Protein AF-A0A929F0I4-F1 (afdb_monomer)

Secondary structure (DSSP, 8-state):
-HHHHHHHHHHHHHHHH-SPPPS-SSPPPHHHHHHHHHHHT-HHHHHHHHHHHHHHHHHHHHHHHHHTT-S-HHHHHHHHHHTTSHHHHHHHHHHHHHS-GGGGGGSPPPP-GGG-----PPTTPPPP------

Mean predicted aligned error: 10.67 Å

Foldseek 3Di:
DVVVVVVVVVVVVVVVVPDDDDPDPDDDDPVRVVVCVVQVPDPVNVLVVVLVVLVVLLVVLLVVLVVVVLDDPVLSVLLVVLNPDSVSSVLSSVVSVVDDSNCSHVPDRDDDCVPDDDDDDDVPDDDDDDPDDD

Structure (mmCIF, N/CA/C/O backbone):
data_AF-A0A929F0I4-F1
#
_entry.id   AF-A0A929F0I4-F1
#
loop_
_atom_site.group_PDB
_atom_site.id
_atom_site.type_symbol
_atom_site.label_atom_id
_atom_site.label_alt_id
_atom_site.label_comp_id
_atom_site.label_asym_id
_atom_site.label_entity_id
_atom_site.label_seq_id
_atom_site.pdbx_PDB_ins_code
_atom_site.Cartn_x
_atom_site.Cartn_y
_atom_site.Cartn_z
_atom_site.occupancy
_atom_site.B_iso_or_equiv
_atom_site.auth_seq_id
_atom_site.auth_comp_id
_atom_site.auth_asym_id
_atom_site.auth_atom_id
_atom_site.pdbx_PDB_model_num
ATOM 1 N N . MET A 1 1 ? 24.713 10.316 15.719 1.00 50.19 1 MET A N 1
ATOM 2 C CA . MET A 1 1 ? 24.497 9.032 16.427 1.00 50.19 1 MET A CA 1
ATOM 3 C C . MET A 1 1 ? 23.133 8.380 16.164 1.00 50.19 1 MET A C 1
ATOM 5 O O . MET A 1 1 ? 23.120 7.167 16.110 1.00 50.19 1 MET A O 1
ATOM 9 N N . LYS A 1 2 ? 22.018 9.105 15.940 1.00 59.53 2 LYS A N 1
ATOM 10 C CA . LYS A 1 2 ? 20.707 8.475 15.634 1.00 59.53 2 LYS A CA 1
ATOM 11 C C . LYS A 1 2 ? 20.563 7.880 14.217 1.00 59.53 2 LYS A C 1
ATOM 13 O O . LYS A 1 2 ? 19.815 6.934 14.046 1.00 59.53 2 LYS A O 1
ATOM 18 N N . GLN A 1 3 ? 21.269 8.419 13.219 1.00 59.88 3 GLN A N 1
ATOM 19 C CA . GLN A 1 3 ? 21.139 7.996 11.813 1.00 59.88 3 GLN A CA 1
ATOM 20 C C . GLN A 1 3 ? 21.815 6.641 11.531 1.00 59.88 3 GLN A C 1
ATOM 22 O O . GLN A 1 3 ? 21.180 5.758 10.975 1.00 59.88 3 GLN A O 1
ATOM 27 N N . LEU A 1 4 ? 23.027 6.433 12.070 1.00 61.91 4 LEU A N 1
ATOM 28 C CA . LEU A 1 4 ? 23.750 5.148 12.039 1.00 61.91 4 LEU A CA 1
ATOM 29 C C . LEU A 1 4 ? 22.934 3.967 12.599 1.00 61.91 4 LEU A C 1
ATOM 31 O O . LEU A 1 4 ? 23.078 2.851 12.127 1.00 61.91 4 LEU A O 1
ATOM 35 N N . GLN A 1 5 ? 22.053 4.212 13.576 1.00 77.06 5 GLN A N 1
ATOM 36 C CA . GLN A 1 5 ? 21.206 3.166 14.158 1.00 77.06 5 GLN A CA 1
ATOM 37 C C . GLN A 1 5 ? 20.037 2.766 13.250 1.00 77.06 5 GLN A C 1
ATOM 39 O O . GLN A 1 5 ? 19.592 1.625 13.308 1.00 77.06 5 GLN A O 1
ATOM 44 N N . LEU A 1 6 ? 19.519 3.689 12.433 1.00 78.19 6 LEU A N 1
ATOM 45 C CA . LEU A 1 6 ? 18.420 3.383 11.518 1.00 78.19 6 LEU A CA 1
ATOM 46 C C . LEU A 1 6 ? 18.920 2.566 10.324 1.00 78.19 6 LEU A C 1
ATOM 48 O O . LEU A 1 6 ? 18.274 1.592 9.950 1.00 78.19 6 LEU A O 1
ATOM 52 N N . ASP A 1 7 ? 20.092 2.911 9.793 1.00 84.06 7 ASP A N 1
ATOM 53 C CA . ASP A 1 7 ? 20.709 2.190 8.676 1.00 84.06 7 ASP A CA 1
ATOM 54 C C . ASP A 1 7 ? 21.028 0.731 9.056 1.00 84.06 7 ASP A C 1
ATOM 56 O O . ASP A 1 7 ? 20.759 -0.187 8.283 1.00 84.06 7 ASP A O 1
ATOM 60 N N . GLU A 1 8 ? 21.507 0.492 10.283 1.00 88.19 8 GLU A N 1
ATOM 61 C CA . GLU A 1 8 ? 21.721 -0.862 10.819 1.00 88.19 8 GLU A CA 1
ATOM 62 C C . GLU A 1 8 ? 20.415 -1.662 10.943 1.00 88.19 8 GLU A C 1
ATOM 64 O O . GLU A 1 8 ? 20.386 -2.862 10.657 1.00 88.19 8 GLU A O 1
ATOM 69 N N . VAL A 1 9 ? 19.319 -1.014 11.357 1.00 86.69 9 VAL A N 1
ATOM 70 C CA . VAL A 1 9 ? 17.998 -1.656 11.432 1.00 86.69 9 VAL A CA 1
ATOM 71 C C . VAL A 1 9 ? 17.507 -2.038 10.039 1.00 86.69 9 VAL A C 1
ATOM 73 O O . VAL A 1 9 ? 17.065 -3.171 9.859 1.00 86.69 9 VAL A O 1
ATOM 76 N N . VAL A 1 10 ? 17.629 -1.137 9.059 1.00 87.19 10 VAL A N 1
ATOM 77 C CA . VAL A 1 10 ? 17.268 -1.415 7.660 1.00 87.19 10 VAL A CA 1
ATOM 78 C C . VAL A 1 10 ? 18.078 -2.596 7.141 1.00 87.19 10 VAL A C 1
ATOM 80 O O . VAL A 1 10 ? 17.499 -3.582 6.701 1.00 87.19 10 VAL A O 1
ATOM 83 N N . GLN A 1 11 ? 19.401 -2.564 7.290 1.00 87.94 11 GLN A N 1
ATOM 84 C CA . GLN A 1 11 ? 20.265 -3.640 6.810 1.00 87.94 11 GLN A CA 1
ATOM 85 C C . GLN A 1 11 ? 19.920 -4.995 7.442 1.00 87.94 11 GLN A C 1
ATOM 87 O O . GLN A 1 11 ? 19.937 -6.025 6.768 1.00 87.94 11 GLN A O 1
ATOM 92 N N . ARG A 1 12 ? 19.588 -5.011 8.738 1.00 91.00 12 ARG A N 1
ATOM 93 C CA . ARG A 1 12 ? 19.182 -6.235 9.433 1.00 91.00 12 ARG A CA 1
ATOM 94 C C . ARG A 1 12 ? 17.848 -6.780 8.924 1.00 91.00 12 ARG A C 1
ATOM 96 O O . ARG A 1 12 ? 17.695 -7.997 8.867 1.00 91.00 12 ARG A O 1
ATOM 103 N N . ILE A 1 13 ? 16.900 -5.904 8.593 1.00 88.81 13 ILE A N 1
ATOM 104 C CA . ILE A 1 13 ? 15.614 -6.291 8.003 1.00 88.81 13 ILE A CA 1
ATOM 105 C C . ILE A 1 13 ? 15.834 -6.862 6.601 1.00 88.81 13 ILE A C 1
ATOM 107 O O . ILE A 1 13 ? 15.382 -7.973 6.343 1.00 88.81 13 ILE A O 1
ATOM 111 N N . GLU A 1 14 ? 16.595 -6.170 5.749 1.00 88.25 14 GLU A N 1
ATOM 112 C CA . GLU A 1 14 ? 16.910 -6.634 4.389 1.00 88.25 14 GLU A CA 1
ATOM 113 C C . GLU A 1 14 ? 17.575 -8.013 4.408 1.00 88.25 14 GLU A C 1
ATOM 115 O O . GLU A 1 14 ? 17.176 -8.927 3.693 1.00 88.25 14 GLU A O 1
ATOM 120 N N . HIS A 1 15 ? 18.532 -8.221 5.316 1.00 89.50 15 HIS A N 1
ATOM 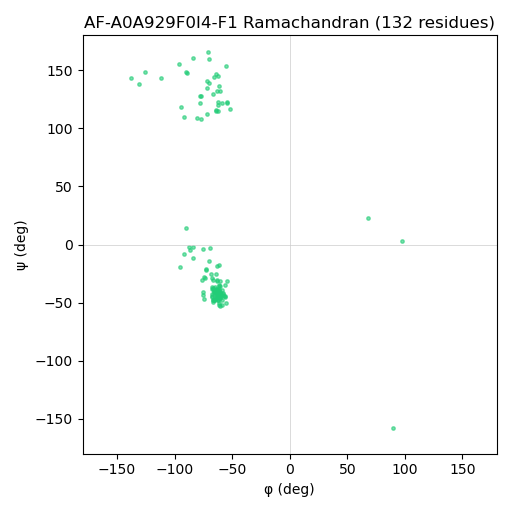121 C CA . HIS A 1 15 ? 19.176 -9.522 5.462 1.00 89.50 15 HIS A CA 1
ATOM 122 C C . HIS A 1 15 ? 18.207 -10.635 5.895 1.00 89.50 15 HIS A C 1
ATOM 124 O O . HIS A 1 15 ? 18.396 -11.795 5.535 1.00 89.50 15 HIS A O 1
ATOM 130 N N . ALA A 1 16 ? 17.169 -10.303 6.668 1.00 92.44 16 ALA A N 1
ATOM 131 C CA . ALA A 1 16 ? 16.182 -11.276 7.122 1.00 92.44 16 ALA A CA 1
ATOM 132 C C . ALA A 1 16 ? 15.228 -11.737 6.005 1.00 92.44 16 ALA A C 1
ATOM 134 O O . ALA A 1 16 ? 14.643 -12.812 6.142 1.00 92.44 16 ALA A O 1
ATOM 135 N N . PHE A 1 17 ? 15.075 -10.971 4.917 1.00 88.69 17 PHE A N 1
ATOM 136 C CA . PHE A 1 17 ? 14.253 -11.372 3.769 1.00 88.69 17 PHE A CA 1
ATOM 137 C C . PHE A 1 17 ? 14.888 -12.489 2.930 1.00 88.69 17 PHE A C 1
ATOM 139 O O . PHE A 1 17 ? 14.162 -13.233 2.271 1.00 88.69 17 PHE A O 1
ATOM 146 N N . GLY A 1 18 ? 16.210 -12.670 3.015 1.00 88.06 18 GLY A N 1
ATOM 147 C CA . GLY A 1 18 ? 16.945 -13.686 2.262 1.00 88.06 18 GLY A CA 1
ATOM 148 C C . GLY A 1 18 ? 17.428 -13.183 0.902 1.00 88.06 18 GLY A C 1
ATOM 149 O O . GLY A 1 18 ? 17.625 -11.988 0.704 1.00 88.06 18 GLY A O 1
ATOM 150 N N . GLU A 1 19 ? 17.686 -14.108 -0.022 1.00 85.56 19 GLU A N 1
ATOM 151 C CA . GLU A 1 19 ? 18.130 -13.756 -1.374 1.00 85.56 19 GLU A CA 1
ATOM 152 C C . GLU A 1 19 ? 16.981 -13.134 -2.178 1.00 85.5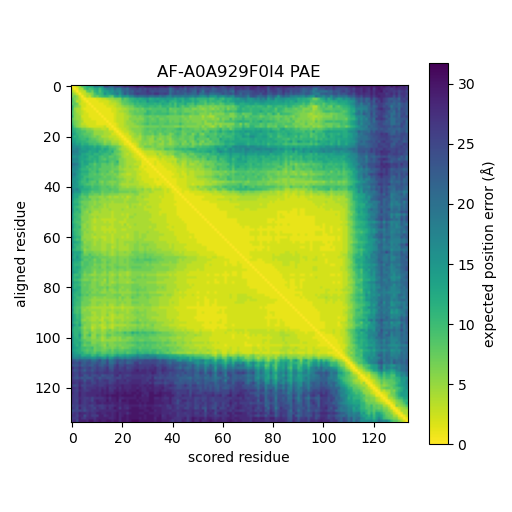6 19 GLU A C 1
ATOM 154 O O . GLU A 1 19 ? 15.858 -13.645 -2.174 1.00 85.56 19 GLU A O 1
ATOM 159 N N . GLU A 1 20 ? 17.266 -12.035 -2.883 1.00 80.69 20 GLU A N 1
ATOM 160 C CA . GLU A 1 20 ? 16.301 -11.420 -3.793 1.00 80.69 20 GLU A CA 1
ATOM 161 C C . GLU A 1 20 ? 15.915 -12.395 -4.909 1.00 80.69 20 GLU A C 1
ATOM 163 O O . GLU A 1 20 ? 16.761 -13.054 -5.520 1.00 80.69 20 GLU A O 1
ATOM 168 N N . LEU A 1 21 ? 14.617 -12.460 -5.202 1.00 82.19 21 LEU A N 1
ATOM 169 C CA . LEU A 1 21 ? 14.125 -13.255 -6.316 1.00 82.19 21 LEU A CA 1
ATOM 170 C C . LEU A 1 21 ? 14.538 -12.614 -7.648 1.00 82.19 21 LEU A C 1
ATOM 172 O O . LEU A 1 21 ? 14.428 -11.393 -7.805 1.00 82.19 21 LEU A O 1
ATOM 176 N N . PRO A 1 22 ? 14.964 -13.417 -8.637 1.00 81.12 22 PRO A N 1
ATOM 177 C CA . PRO A 1 22 ? 15.291 -12.893 -9.950 1.00 81.12 22 PRO A CA 1
ATOM 178 C C . PRO A 1 22 ? 14.035 -12.341 -10.637 1.00 81.12 22 PRO A C 1
ATOM 180 O O . PRO A 1 22 ? 12.944 -12.896 -10.526 1.00 81.12 22 PRO A O 1
ATOM 183 N N . ILE A 1 23 ? 14.203 -11.253 -11.395 1.00 75.94 23 ILE A N 1
ATOM 184 C CA . ILE A 1 23 ? 13.121 -10.654 -12.198 1.00 75.94 23 ILE A CA 1
ATOM 185 C C . ILE A 1 23 ? 12.693 -11.602 -13.333 1.00 75.94 23 ILE A C 1
ATOM 187 O O . ILE A 1 23 ? 11.534 -11.596 -13.747 1.00 75.94 23 ILE A O 1
ATOM 191 N N . THR A 1 24 ? 13.623 -12.417 -13.840 1.00 79.75 24 THR A N 1
ATOM 192 C CA . THR A 1 24 ? 13.396 -13.373 -14.926 1.00 79.75 24 THR A CA 1
ATOM 193 C C . THR A 1 24 ? 14.084 -14.703 -14.641 1.00 79.75 24 THR A C 1
ATOM 195 O O . THR A 1 24 ? 15.214 -14.739 -14.164 1.00 79.75 24 THR A O 1
ATOM 198 N N . ASP A 1 25 ? 13.446 -15.806 -15.036 1.00 82.75 25 ASP A N 1
ATOM 199 C CA . ASP A 1 25 ? 14.035 -17.154 -14.953 1.00 82.75 25 ASP A CA 1
ATOM 200 C C . ASP A 1 25 ? 15.092 -17.419 -16.045 1.00 82.75 25 ASP A C 1
ATOM 202 O O . ASP A 1 25 ? 15.704 -18.487 -16.098 1.00 82.75 25 ASP A O 1
ATOM 206 N N . GLN A 1 26 ? 15.287 -16.463 -16.958 1.00 84.00 26 GLN A N 1
ATOM 207 C CA . GLN A 1 26 ? 16.223 -16.550 -18.075 1.00 84.00 26 GLN A CA 1
ATOM 208 C C . GLN A 1 26 ? 17.189 -15.363 -18.085 1.00 84.00 26 GLN A C 1
ATOM 210 O O . GLN A 1 26 ? 16.798 -14.261 -17.687 1.00 84.00 26 GLN A O 1
ATOM 215 N N . PRO A 1 27 ? 18.433 -15.564 -18.562 1.00 82.50 27 PRO A N 1
ATOM 216 C CA . PRO A 1 27 ? 19.380 -14.474 -18.740 1.00 82.50 27 PRO A CA 1
ATOM 217 C C . PRO A 1 27 ? 18.850 -13.477 -19.773 1.00 82.50 27 PRO A C 1
ATOM 219 O O . PRO A 1 27 ? 18.407 -13.860 -20.856 1.00 82.50 27 PRO A O 1
ATOM 222 N N . LEU A 1 28 ? 18.908 -12.196 -19.421 1.00 84.38 28 LEU A N 1
ATOM 223 C CA . LEU A 1 28 ? 18.502 -11.099 -20.291 1.00 84.38 28 LEU A CA 1
ATOM 224 C C . LEU A 1 28 ? 19.520 -10.910 -21.418 1.00 84.38 28 LEU A C 1
ATOM 226 O O . LEU A 1 28 ? 20.730 -10.986 -21.188 1.00 84.38 28 LEU A O 1
ATOM 230 N N . SER A 1 29 ? 19.044 -10.614 -22.628 1.00 90.00 29 SER A N 1
ATOM 231 C CA . SER A 1 29 ? 19.930 -10.101 -23.674 1.00 90.00 29 SER A CA 1
ATOM 232 C C . SER A 1 29 ? 20.364 -8.661 -23.360 1.00 90.00 29 SER A C 1
ATOM 234 O O . SER A 1 29 ? 19.765 -7.982 -22.519 1.00 90.00 29 SER A O 1
ATOM 236 N N . GLU A 1 30 ? 21.395 -8.157 -24.047 1.00 87.69 30 GLU 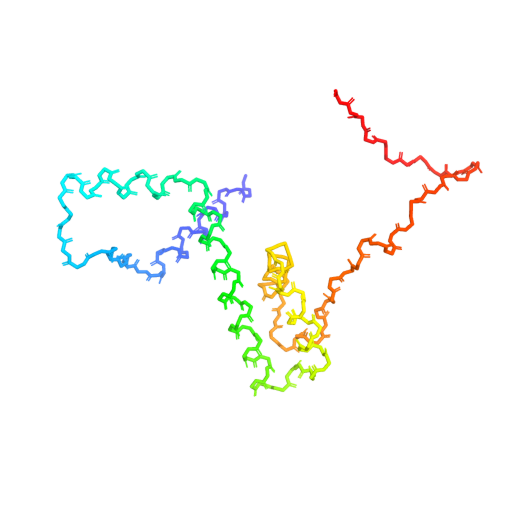A N 1
ATOM 237 C CA . GLU A 1 30 ? 21.802 -6.746 -23.922 1.00 87.69 30 GLU A CA 1
ATOM 238 C C . GLU A 1 30 ? 20.648 -5.796 -24.280 1.00 87.69 30 GLU A C 1
ATOM 240 O O . GLU A 1 30 ? 20.377 -4.845 -23.549 1.00 87.69 30 GLU A O 1
ATOM 245 N N . ALA A 1 31 ? 19.895 -6.111 -25.340 1.00 88.81 31 ALA A N 1
ATOM 246 C CA . ALA A 1 31 ? 18.744 -5.318 -25.762 1.00 88.81 31 ALA A CA 1
ATOM 247 C C . ALA A 1 31 ? 17.616 -5.311 -24.712 1.00 88.81 31 ALA A C 1
ATOM 249 O O . ALA A 1 31 ? 17.023 -4.263 -24.450 1.00 88.81 31 ALA A O 1
ATOM 250 N N . ASP A 1 32 ? 17.339 -6.454 -24.073 1.00 88.38 32 ASP A N 1
ATOM 251 C CA . ASP A 1 32 ? 16.343 -6.533 -22.995 1.00 88.38 32 ASP A CA 1
ATOM 252 C C . ASP A 1 32 ? 16.787 -5.721 -21.776 1.00 88.38 32 ASP A C 1
ATOM 254 O O . ASP A 1 32 ? 15.983 -5.017 -21.161 1.00 88.38 32 ASP A O 1
ATOM 258 N N . SER A 1 33 ? 18.081 -5.780 -21.459 1.00 86.38 33 SER A N 1
ATOM 259 C CA . SER A 1 33 ? 18.679 -5.065 -20.333 1.00 86.38 33 SER A CA 1
ATOM 260 C C . SER A 1 33 ? 18.566 -3.549 -20.504 1.00 86.38 33 SER A C 1
ATOM 262 O O . SER A 1 33 ? 18.143 -2.861 -19.575 1.00 86.38 33 SER A O 1
ATOM 264 N N . GLU A 1 34 ? 18.860 -3.020 -21.695 1.00 89.19 34 GLU A N 1
ATOM 265 C CA . GLU A 1 34 ? 18.713 -1.589 -21.999 1.00 89.19 34 GLU A CA 1
ATOM 266 C C . GLU A 1 34 ? 17.255 -1.118 -21.887 1.00 89.19 34 GLU A C 1
ATOM 268 O O . GLU A 1 34 ? 16.964 -0.057 -21.320 1.00 89.19 34 GLU A O 1
ATOM 273 N N . ILE A 1 35 ? 16.311 -1.914 -22.401 1.00 88.69 35 ILE A N 1
ATOM 274 C CA . ILE A 1 35 ? 14.880 -1.599 -22.333 1.00 88.69 35 ILE A CA 1
ATOM 275 C C . ILE A 1 35 ? 14.402 -1.601 -20.881 1.00 88.69 35 ILE A C 1
ATOM 277 O O . ILE A 1 35 ? 13.737 -0.647 -20.461 1.00 88.69 35 ILE A O 1
ATOM 281 N N . LEU A 1 36 ? 14.747 -2.638 -20.114 1.00 88.00 36 LEU A N 1
ATOM 282 C CA . LEU A 1 36 ? 14.388 -2.752 -18.704 1.00 88.00 36 LEU A CA 1
ATOM 283 C C . LEU A 1 36 ? 14.980 -1.606 -17.899 1.00 88.00 36 LEU A C 1
ATOM 285 O O . LEU A 1 36 ? 14.249 -0.962 -17.156 1.00 88.00 36 LEU A O 1
ATOM 289 N N . GLN A 1 37 ? 16.254 -1.275 -18.096 1.00 87.44 37 GLN A N 1
ATOM 290 C CA . GLN A 1 37 ? 16.889 -0.162 -17.400 1.00 87.44 37 GLN A CA 1
ATOM 291 C C . GLN A 1 37 ? 16.137 1.153 -17.637 1.00 87.44 37 GLN A C 1
ATOM 293 O O . GLN A 1 37 ? 15.839 1.878 -16.687 1.00 87.44 37 GLN A O 1
ATOM 298 N N . ARG A 1 38 ? 15.743 1.432 -18.885 1.00 89.06 38 ARG A N 1
ATOM 299 C CA . ARG A 1 38 ? 14.973 2.636 -19.225 1.00 89.06 38 ARG A CA 1
ATOM 300 C C . ARG A 1 38 ? 13.594 2.671 -18.559 1.00 89.06 38 ARG A C 1
ATOM 302 O O . ARG A 1 38 ? 13.134 3.746 -18.178 1.00 89.06 38 ARG A O 1
ATOM 309 N N . VAL A 1 39 ? 12.914 1.530 -18.452 1.00 88.12 39 VAL A N 1
ATOM 310 C CA . VAL A 1 39 ? 11.589 1.441 -17.812 1.00 88.12 39 VAL A CA 1
ATOM 311 C C . VAL A 1 39 ? 11.711 1.537 -16.294 1.00 88.12 39 VAL A C 1
ATOM 313 O O . VAL A 1 39 ? 10.991 2.316 -15.675 1.00 88.12 39 VAL A O 1
ATOM 316 N N . LEU A 1 40 ? 12.639 0.789 -15.700 1.00 87.94 40 LEU A N 1
ATOM 317 C CA . LEU A 1 40 ? 12.816 0.688 -14.254 1.00 87.94 40 LEU A CA 1
ATOM 318 C C . LEU A 1 40 ? 13.318 1.995 -13.633 1.00 87.94 40 LEU A C 1
ATOM 320 O O . LEU A 1 40 ? 12.974 2.271 -12.494 1.00 87.94 40 LEU A O 1
ATOM 324 N N . GLN A 1 41 ? 14.072 2.814 -14.373 1.00 89.25 41 GLN A N 1
ATOM 325 C CA . GLN A 1 41 ? 14.515 4.144 -13.928 1.00 89.25 41 GLN A CA 1
ATOM 326 C C . GLN A 1 41 ? 13.469 5.248 -14.156 1.00 89.25 41 GLN A C 1
ATOM 328 O O . GLN A 1 41 ? 13.701 6.416 -13.836 1.00 89.25 41 GLN A O 1
ATOM 333 N N . ASN A 1 42 ? 12.318 4.921 -14.748 1.00 92.69 42 ASN A N 1
ATOM 334 C CA . ASN A 1 42 ? 11.289 5.904 -15.047 1.00 92.69 42 ASN A CA 1
ATOM 335 C C . ASN A 1 42 ? 10.508 6.282 -13.777 1.00 92.69 42 ASN A C 1
ATOM 337 O O . ASN A 1 42 ? 9.936 5.431 -13.096 1.00 92.69 42 ASN A O 1
ATOM 341 N N . SER A 1 43 ? 10.399 7.579 -13.484 1.00 91.44 43 SER A N 1
ATOM 342 C CA . SER A 1 43 ? 9.651 8.081 -12.322 1.00 91.44 43 SER A CA 1
ATOM 343 C C . SER A 1 43 ? 8.164 7.704 -12.338 1.00 91.44 43 SER A C 1
ATOM 345 O O . SER A 1 43 ? 7.576 7.475 -11.278 1.00 91.44 43 SER A O 1
ATOM 347 N N . ALA A 1 44 ? 7.550 7.575 -13.517 1.00 90.81 44 ALA A N 1
ATOM 348 C CA . ALA A 1 44 ? 6.176 7.101 -13.653 1.00 90.81 44 ALA A CA 1
ATOM 349 C C . ALA A 1 44 ? 6.048 5.624 -13.260 1.00 90.81 44 ALA A C 1
ATOM 351 O O . ALA A 1 44 ? 5.063 5.245 -12.629 1.00 90.81 44 ALA A O 1
ATOM 352 N N . TYR A 1 45 ? 7.059 4.805 -13.569 1.00 91.75 45 TYR A N 1
ATOM 353 C CA . TYR A 1 45 ? 7.104 3.408 -13.145 1.00 91.75 45 TYR A CA 1
ATOM 354 C C . TYR A 1 45 ? 7.268 3.288 -11.625 1.00 91.75 45 TYR A C 1
ATOM 356 O O . TYR A 1 45 ? 6.513 2.557 -10.989 1.00 91.75 45 TYR A O 1
ATOM 364 N N . HIS A 1 46 ? 8.158 4.074 -11.012 1.00 91.38 46 HIS A N 1
ATOM 365 C CA . HIS A 1 46 ? 8.268 4.132 -9.549 1.00 91.38 46 HIS A CA 1
ATOM 366 C C . HIS A 1 46 ? 6.961 4.578 -8.881 1.00 91.38 46 HIS A C 1
ATOM 368 O O . HIS A 1 46 ? 6.529 3.977 -7.899 1.00 91.38 46 HIS A O 1
ATOM 374 N N . SER A 1 47 ? 6.290 5.589 -9.441 1.00 92.38 47 SER A N 1
ATOM 375 C CA . SER A 1 47 ? 4.986 6.051 -8.944 1.00 92.38 47 SER A CA 1
ATOM 376 C C . SER A 1 47 ? 3.919 4.959 -9.054 1.00 92.38 47 SER A C 1
ATOM 378 O O . SER A 1 47 ? 3.117 4.773 -8.140 1.00 92.38 47 SER A O 1
ATOM 380 N N . PHE A 1 48 ? 3.928 4.205 -10.156 1.00 94.31 48 PHE A N 1
ATOM 381 C CA . PHE A 1 48 ? 3.060 3.049 -10.350 1.00 94.31 48 PHE A CA 1
ATOM 382 C C . PHE A 1 48 ? 3.338 1.949 -9.318 1.00 94.31 48 PHE A C 1
ATOM 384 O O . PHE A 1 48 ? 2.394 1.470 -8.692 1.00 94.31 48 PHE A O 1
ATOM 391 N N . LEU A 1 49 ? 4.605 1.579 -9.098 1.00 94.75 49 LEU A N 1
ATOM 392 C CA . LEU A 1 49 ? 4.985 0.572 -8.102 1.00 94.75 49 LEU A CA 1
ATOM 393 C C . LEU A 1 49 ? 4.549 0.975 -6.693 1.00 94.75 49 LEU A C 1
ATOM 395 O O . LEU A 1 49 ? 3.962 0.164 -5.980 1.00 94.75 49 LEU A O 1
ATOM 399 N N . GLN A 1 50 ? 4.763 2.235 -6.313 1.00 95.19 50 GLN A N 1
ATOM 400 C CA . GLN A 1 50 ? 4.322 2.738 -5.015 1.00 95.19 50 GLN A CA 1
ATOM 401 C C . GLN A 1 50 ? 2.796 2.639 -4.857 1.00 95.19 50 GLN A C 1
ATOM 403 O O . GLN A 1 50 ? 2.309 2.234 -3.801 1.00 95.19 50 GLN A O 1
ATOM 408 N N . ASP A 1 51 ? 2.028 2.953 -5.907 1.00 97.12 51 ASP A N 1
ATOM 409 C CA . ASP A 1 51 ? 0.570 2.786 -5.891 1.00 97.12 51 ASP A CA 1
ATOM 410 C C . ASP A 1 51 ? 0.157 1.312 -5.751 1.00 97.12 51 ASP A C 1
ATOM 412 O O . ASP A 1 51 ? -0.793 1.014 -5.025 1.00 97.12 51 ASP A O 1
ATOM 416 N N . GLN A 1 52 ? 0.875 0.379 -6.390 1.00 97.81 52 GLN A N 1
ATOM 417 C CA . GLN A 1 52 ? 0.627 -1.059 -6.223 1.00 97.81 52 GLN A CA 1
ATOM 418 C C . GLN A 1 52 ? 0.897 -1.526 -4.790 1.00 97.81 52 GLN A C 1
ATOM 420 O O . GLN A 1 52 ? 0.076 -2.250 -4.226 1.00 97.81 52 GLN A O 1
ATOM 425 N N . ILE A 1 53 ? 1.984 -1.064 -4.168 1.00 97.50 53 ILE A N 1
ATOM 426 C CA . ILE A 1 53 ? 2.296 -1.365 -2.762 1.00 97.50 53 ILE A CA 1
ATOM 427 C C . ILE A 1 53 ? 1.190 -0.833 -1.845 1.00 97.50 53 ILE A C 1
ATOM 429 O O . ILE A 1 53 ? 0.685 -1.565 -0.995 1.00 97.50 53 ILE A O 1
ATOM 433 N N . ASN A 1 54 ? 0.737 0.406 -2.059 1.00 97.81 54 ASN A N 1
ATOM 434 C CA . ASN A 1 54 ? -0.365 0.977 -1.283 1.00 97.81 54 ASN A CA 1
ATOM 435 C C . ASN A 1 54 ? -1.641 0.128 -1.398 1.00 97.81 54 ASN A C 1
ATOM 437 O O . ASN A 1 54 ? -2.300 -0.133 -0.393 1.00 97.81 54 ASN A O 1
ATOM 441 N N . ARG A 1 55 ? -1.984 -0.346 -2.604 1.00 98.38 55 ARG A N 1
ATOM 442 C CA . ARG A 1 55 ? -3.136 -1.240 -2.820 1.00 98.38 55 ARG A CA 1
ATOM 443 C C . ARG A 1 55 ? -2.983 -2.572 -2.095 1.00 98.38 55 ARG A C 1
ATOM 445 O O . ARG A 1 55 ? -3.971 -3.055 -1.550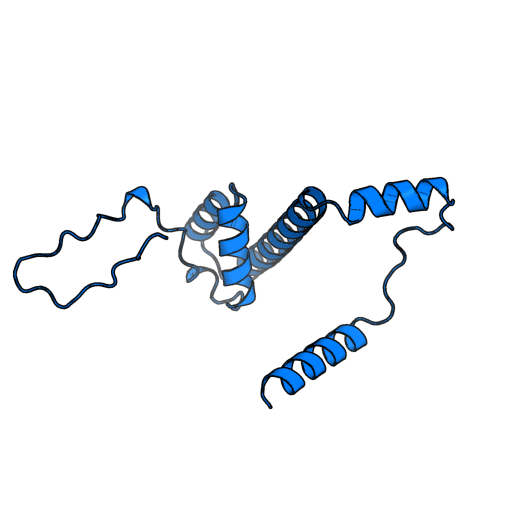 1.00 98.38 55 ARG A O 1
ATOM 452 N N . GLN A 1 56 ? -1.784 -3.156 -2.105 1.00 98.31 56 GLN A N 1
ATOM 453 C CA . GLN A 1 56 ? -1.495 -4.408 -1.407 1.00 98.31 56 GLN A CA 1
ATOM 454 C C . GLN A 1 56 ? -1.734 -4.251 0.097 1.00 98.31 56 GLN A C 1
ATOM 456 O O . GLN A 1 56 ? -2.533 -4.996 0.655 1.00 98.31 56 GLN A O 1
ATOM 461 N N . ILE A 1 57 ? -1.127 -3.232 0.714 1.00 97.94 57 ILE A N 1
ATOM 462 C CA . ILE A 1 57 ? -1.280 -2.935 2.145 1.00 97.94 57 ILE A CA 1
ATOM 463 C C . ILE A 1 57 ? -2.758 -2.766 2.501 1.00 97.94 57 ILE A C 1
ATOM 465 O O . ILE A 1 57 ? -3.244 -3.407 3.429 1.00 97.94 57 ILE A O 1
ATOM 469 N N . ILE A 1 58 ? -3.486 -1.942 1.737 1.00 97.94 58 ILE A N 1
ATOM 470 C CA . ILE A 1 58 ? -4.908 -1.676 1.992 1.00 97.94 58 ILE A CA 1
ATOM 471 C C . ILE A 1 58 ? -5.732 -2.956 1.904 1.00 97.94 58 ILE A C 1
ATOM 473 O O .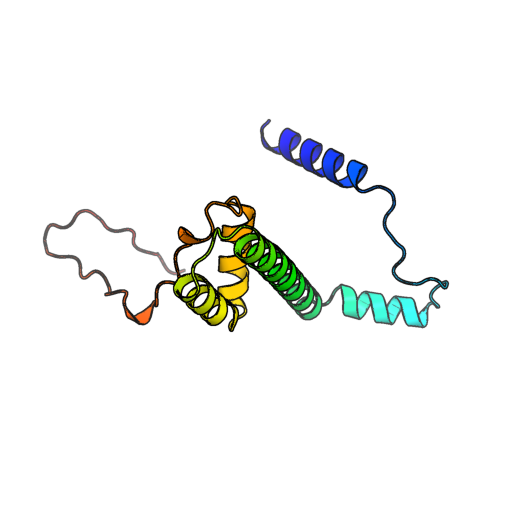 ILE A 1 58 ? -6.568 -3.213 2.769 1.00 97.94 58 ILE A O 1
ATOM 477 N N . ARG A 1 59 ? -5.512 -3.762 0.862 1.00 98.31 59 ARG A N 1
ATOM 478 C CA . ARG A 1 59 ? -6.248 -5.009 0.668 1.00 98.31 59 ARG A CA 1
ATOM 479 C C . ARG A 1 59 ? -6.005 -5.970 1.824 1.00 98.31 59 ARG A C 1
ATOM 481 O O . ARG A 1 59 ? -6.975 -6.447 2.400 1.00 98.31 59 ARG A O 1
ATOM 488 N N . ASP A 1 60 ? -4.749 -6.233 2.162 1.00 98.31 60 ASP A N 1
ATOM 489 C CA . ASP A 1 60 ? -4.406 -7.226 3.181 1.00 98.31 60 ASP A CA 1
ATOM 490 C C . ASP A 1 60 ? -4.904 -6.785 4.561 1.00 98.31 60 ASP A C 1
ATOM 492 O O . ASP A 1 60 ? -5.504 -7.574 5.291 1.00 98.31 60 ASP A O 1
ATOM 496 N N . TYR A 1 61 ? -4.751 -5.499 4.887 1.00 98.19 61 TYR A N 1
ATOM 497 C CA . TYR A 1 61 ? -5.255 -4.929 6.132 1.00 98.19 61 TYR A CA 1
ATOM 498 C C . TYR A 1 61 ? -6.782 -5.038 6.235 1.00 98.19 61 TYR A C 1
ATOM 500 O O . TYR A 1 61 ? -7.296 -5.530 7.239 1.00 98.19 61 TYR A O 1
ATOM 508 N N . LEU A 1 62 ? -7.527 -4.610 5.206 1.00 97.56 62 LEU A N 1
ATOM 509 C CA . LEU A 1 62 ? -8.993 -4.639 5.235 1.00 97.56 62 LEU A CA 1
ATOM 510 C C . LEU A 1 62 ? -9.543 -6.066 5.238 1.00 97.56 62 LEU A C 1
ATOM 512 O O . LEU A 1 62 ? -10.514 -6.331 5.943 1.00 97.56 62 LEU A O 1
ATOM 516 N N . VAL A 1 63 ? -8.922 -6.991 4.500 1.00 98.06 63 VAL A N 1
ATOM 517 C CA . VAL A 1 63 ? -9.288 -8.415 4.542 1.00 98.06 63 VAL A CA 1
ATOM 518 C C . VAL A 1 63 ? -9.127 -8.953 5.960 1.00 98.06 63 VAL A C 1
ATOM 520 O O . VAL A 1 63 ? -10.063 -9.555 6.484 1.00 98.06 63 VAL A O 1
ATOM 523 N N . ASN A 1 64 ? -7.996 -8.679 6.613 1.00 97.88 64 ASN A N 1
ATOM 524 C CA . ASN A 1 64 ? -7.763 -9.109 7.989 1.00 97.88 64 ASN A CA 1
ATOM 525 C C . ASN A 1 64 ? -8.759 -8.466 8.964 1.00 97.88 64 ASN A C 1
ATOM 527 O O . ASN A 1 64 ? -9.314 -9.160 9.811 1.00 97.88 64 ASN A O 1
ATOM 531 N N . ALA A 1 65 ? -9.043 -7.170 8.818 1.00 97.62 65 ALA A N 1
ATOM 532 C CA . ALA A 1 65 ? -9.997 -6.464 9.670 1.00 97.62 65 ALA A CA 1
ATOM 533 C C . ALA A 1 65 ? -11.413 -7.046 9.556 1.00 97.62 65 ALA A C 1
ATOM 535 O O . ALA A 1 65 ? -12.081 -7.238 10.571 1.00 97.62 65 ALA A O 1
ATOM 536 N N . VAL A 1 66 ? -11.857 -7.371 8.337 1.00 97.62 66 VAL A N 1
ATOM 537 C CA . VAL A 1 66 ? -13.149 -8.032 8.098 1.00 97.62 66 VAL A CA 1
ATOM 538 C C . VAL A 1 66 ? -13.149 -9.439 8.690 1.00 97.62 66 VAL A C 1
ATOM 540 O O . VAL A 1 66 ? -14.076 -9.794 9.412 1.00 97.62 66 VAL A O 1
ATOM 543 N N . MET A 1 67 ? -12.102 -10.232 8.438 1.00 97.44 67 MET A N 1
ATOM 544 C CA . MET A 1 67 ? -11.996 -11.599 8.960 1.00 97.44 67 MET A CA 1
ATOM 545 C C . MET A 1 67 ? -12.007 -11.656 10.491 1.00 97.44 67 MET A C 1
ATOM 547 O O . MET A 1 67 ? -12.574 -12.587 11.059 1.00 97.44 67 MET A O 1
ATOM 551 N N . LEU A 1 68 ? -11.397 -10.673 11.153 1.00 97.12 68 LEU A N 1
ATOM 552 C CA . LEU A 1 68 ? -11.337 -10.577 12.612 1.00 97.12 68 LEU A CA 1
ATOM 553 C C . LEU A 1 68 ? -12.553 -9.860 13.226 1.00 97.12 68 LEU A C 1
ATOM 555 O O . LEU A 1 68 ? -12.669 -9.803 14.448 1.00 97.12 68 LEU A O 1
ATOM 559 N N . GLY A 1 69 ? -13.465 -9.322 12.408 1.00 96.88 69 GLY A N 1
ATOM 560 C CA . GLY A 1 69 ? -14.615 -8.545 12.883 1.00 96.88 69 GLY A CA 1
ATOM 561 C C . GLY A 1 69 ? -14.232 -7.201 13.518 1.00 96.88 69 GLY A C 1
ATOM 562 O O . GLY A 1 69 ? -14.987 -6.662 14.324 1.00 96.88 69 GLY A O 1
ATOM 563 N N . CYS A 1 70 ? -13.060 -6.659 13.177 1.00 97.12 70 CYS A N 1
ATOM 564 C CA . CYS A 1 70 ? -12.518 -5.410 13.723 1.00 97.12 70 CYS A CA 1
ATOM 565 C C . CYS A 1 70 ? -12.981 -4.155 12.966 1.00 97.12 70 CYS A C 1
ATOM 567 O O . CYS A 1 70 ? -12.629 -3.042 13.355 1.00 97.12 70 CYS A O 1
ATOM 569 N N . ILE A 1 71 ? -13.761 -4.314 11.893 1.00 97.12 71 ILE A N 1
ATOM 570 C CA . ILE A 1 71 ? -14.283 -3.215 11.075 1.00 97.12 71 ILE A CA 1
ATOM 571 C C . ILE A 1 71 ? -15.787 -3.376 10.836 1.00 97.12 71 ILE A C 1
ATOM 573 O O . ILE A 1 71 ? -16.261 -4.485 10.600 1.00 97.12 71 ILE A O 1
ATOM 577 N N . SER A 1 72 ? -16.539 -2.275 10.914 1.00 96.56 72 SER A N 1
ATOM 578 C CA . SER A 1 72 ? -17.961 -2.254 10.545 1.00 96.56 72 SER A CA 1
ATOM 579 C C . SER A 1 72 ? -18.155 -2.058 9.038 1.00 96.56 72 SER A C 1
ATOM 581 O O . SER A 1 72 ? -17.267 -1.544 8.351 1.00 96.56 72 SER A O 1
ATOM 583 N N . ASP A 1 73 ? -19.332 -2.405 8.515 1.00 95.44 73 ASP A N 1
ATOM 584 C CA . ASP A 1 73 ? -19.660 -2.220 7.093 1.00 95.44 73 ASP A CA 1
ATOM 585 C C . ASP A 1 73 ? -19.614 -0.739 6.674 1.00 95.44 73 ASP A C 1
ATOM 587 O O . ASP A 1 73 ? -19.193 -0.401 5.560 1.00 95.44 73 ASP A O 1
ATOM 591 N N . GLU A 1 74 ? -20.004 0.172 7.570 1.00 93.81 74 GLU A N 1
ATOM 592 C CA . GLU A 1 74 ? -19.955 1.618 7.345 1.00 93.81 74 GLU A CA 1
ATOM 593 C C . GLU A 1 74 ? -18.514 2.116 7.238 1.00 93.81 74 GLU A C 1
ATOM 595 O O . GLU A 1 74 ? -18.184 2.839 6.289 1.00 93.81 74 GLU A O 1
ATOM 600 N N . SER A 1 75 ? -17.654 1.700 8.174 1.00 94.06 75 SER A N 1
ATOM 601 C CA . SER A 1 75 ? -16.225 2.023 8.174 1.00 94.06 75 SER A CA 1
ATOM 602 C C . SER A 1 75 ? -15.546 1.454 6.932 1.00 94.06 75 SER A C 1
ATOM 604 O O . SER A 1 75 ? -14.884 2.188 6.200 1.00 94.06 75 SER A O 1
ATOM 606 N N . PHE A 1 76 ? -15.787 0.180 6.611 1.00 95.94 76 PHE A N 1
ATOM 607 C CA . PHE A 1 76 ? -15.262 -0.458 5.405 1.00 95.94 76 PHE A CA 1
ATOM 608 C C . PHE A 1 76 ? -15.668 0.304 4.139 1.00 95.94 76 PHE A C 1
ATOM 610 O O . PHE A 1 76 ? -14.832 0.590 3.276 1.00 95.94 76 PHE A O 1
ATOM 617 N N . SER A 1 77 ? -16.937 0.706 4.044 1.00 94.38 77 SER A N 1
ATOM 618 C CA . SER A 1 77 ? -17.446 1.492 2.920 1.00 94.38 77 SER A CA 1
ATOM 619 C C . SER A 1 77 ? -16.791 2.873 2.826 1.00 94.38 77 SER A C 1
ATOM 621 O O . SER A 1 77 ? -16.514 3.350 1.724 1.00 94.38 77 SER A O 1
ATOM 623 N N . ALA A 1 78 ? -16.535 3.536 3.957 1.00 93.19 78 ALA A N 1
ATOM 624 C CA . ALA A 1 78 ? -15.861 4.832 3.992 1.00 93.19 78 ALA A CA 1
ATOM 625 C C . ALA A 1 78 ? -14.397 4.735 3.541 1.00 93.19 78 ALA A C 1
ATOM 627 O O . ALA A 1 78 ? -13.987 5.486 2.652 1.00 93.19 78 ALA A O 1
ATOM 628 N N . LEU A 1 79 ? -13.643 3.771 4.072 1.00 94.81 79 LEU A N 1
ATOM 629 C CA . LEU A 1 79 ? -12.247 3.541 3.689 1.00 94.81 79 LEU A CA 1
ATOM 630 C C . LEU A 1 79 ? -12.130 3.093 2.221 1.00 94.81 79 LEU A C 1
ATOM 632 O O . LEU A 1 79 ? -11.240 3.543 1.498 1.00 94.81 79 LEU A O 1
ATOM 636 N N . SER A 1 80 ? -13.081 2.292 1.733 1.00 94.25 80 SER A N 1
ATOM 637 C CA . SER A 1 80 ? -13.149 1.891 0.320 1.00 94.25 80 SER A CA 1
ATOM 638 C C . SER A 1 80 ? -13.342 3.086 -0.618 1.00 94.25 80 SER A C 1
ATOM 640 O O . SER A 1 80 ? -12.720 3.144 -1.678 1.00 94.25 80 SER A O 1
ATOM 642 N N . ARG A 1 81 ? -14.160 4.076 -0.230 1.00 94.31 81 ARG A N 1
ATOM 643 C CA . ARG A 1 81 ? -14.310 5.326 -0.998 1.00 94.31 81 ARG A CA 1
ATOM 644 C C . ARG A 1 81 ? -13.022 6.145 -1.012 1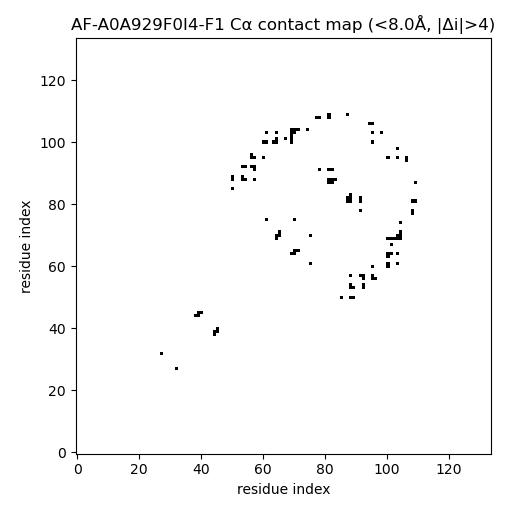.00 94.31 81 ARG A C 1
ATOM 646 O O . ARG A 1 81 ? -12.654 6.671 -2.059 1.00 94.31 81 ARG A O 1
ATOM 653 N N . GLN A 1 82 ? -12.320 6.222 0.117 1.00 93.19 82 GLN A N 1
A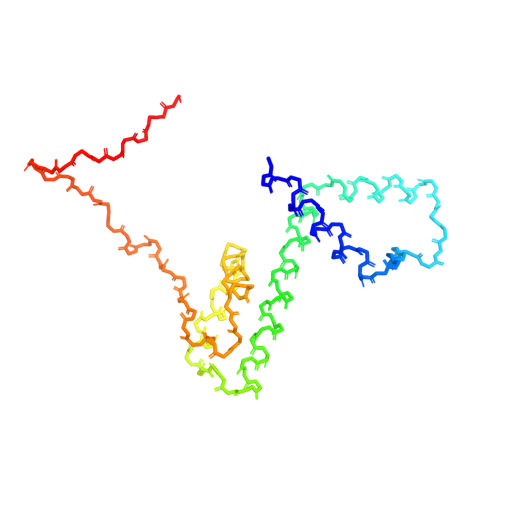TOM 654 C CA . GLN A 1 82 ? -11.026 6.902 0.206 1.00 93.19 82 GLN A CA 1
ATOM 655 C C . GLN A 1 82 ? -9.971 6.262 -0.713 1.00 93.19 82 GLN A C 1
ATOM 657 O O . GLN A 1 82 ? -9.190 6.967 -1.348 1.00 93.19 82 GLN A O 1
ATOM 662 N N . ALA A 1 83 ? -9.983 4.937 -0.876 1.00 95.50 83 ALA A N 1
ATOM 663 C CA . ALA A 1 83 ? -9.028 4.220 -1.723 1.00 95.50 83 ALA A CA 1
ATOM 664 C C . ALA A 1 83 ? -9.190 4.462 -3.246 1.00 95.50 83 ALA A C 1
ATOM 666 O O . ALA A 1 83 ? -8.393 3.950 -4.040 1.00 95.50 83 ALA A O 1
ATOM 667 N N . VAL A 1 84 ? -10.187 5.239 -3.691 1.00 95.56 84 VAL A N 1
ATOM 668 C CA . VAL A 1 84 ? -10.417 5.530 -5.120 1.00 95.56 84 VAL A CA 1
ATOM 669 C C . VAL A 1 84 ? -9.286 6.372 -5.725 1.00 95.56 84 VAL A C 1
ATOM 671 O O . VAL A 1 84 ? -8.858 6.112 -6.854 1.00 95.56 84 VAL A O 1
ATOM 674 N N . SER A 1 85 ? -8.737 7.339 -4.986 1.00 94.44 85 SER A N 1
ATOM 675 C CA . SER A 1 85 ? -7.667 8.224 -5.471 1.00 94.44 85 SER A CA 1
ATOM 676 C C . SER A 1 85 ? -6.271 7.733 -5.064 1.00 94.44 85 SER A C 1
ATOM 678 O O . SER A 1 85 ? -6.116 7.021 -4.073 1.00 94.44 85 SER A O 1
ATOM 680 N N . CYS A 1 86 ? -5.230 8.108 -5.820 1.00 93.50 86 CYS A N 1
ATOM 681 C CA . CYS A 1 86 ? -3.843 7.777 -5.455 1.00 93.50 86 CYS A CA 1
ATOM 682 C C . CYS A 1 86 ? -3.453 8.387 -4.101 1.00 93.50 86 CYS A C 1
ATOM 684 O O . CYS A 1 86 ? -2.852 7.715 -3.271 1.00 93.50 86 CYS A O 1
ATOM 686 N N . GLU A 1 87 ? -3.836 9.642 -3.861 1.00 93.00 87 GLU A N 1
ATOM 687 C CA . GLU A 1 87 ? -3.574 10.340 -2.599 1.00 93.00 87 GLU A CA 1
ATOM 688 C C . GLU A 1 87 ? -4.280 9.665 -1.418 1.00 93.00 87 GLU A C 1
ATOM 690 O O . GLU A 1 87 ? -3.659 9.407 -0.386 1.00 93.00 87 GLU A O 1
ATOM 695 N N . GLY A 1 88 ? -5.554 9.305 -1.597 1.00 94.50 88 GLY A N 1
ATOM 696 C CA . GLY A 1 88 ? -6.328 8.594 -0.589 1.00 94.50 88 GLY A CA 1
ATOM 697 C C . GLY A 1 88 ? -5.717 7.236 -0.255 1.00 94.50 88 GLY A C 1
ATOM 698 O O . GLY A 1 88 ? -5.610 6.905 0.924 1.00 94.50 88 GLY A O 1
ATOM 699 N N . ARG A 1 89 ? -5.216 6.493 -1.256 1.00 96.44 89 ARG A N 1
ATOM 700 C CA . ARG A 1 89 ? -4.482 5.236 -1.032 1.00 96.44 89 ARG A CA 1
ATOM 701 C C . ARG A 1 89 ? -3.177 5.436 -0.275 1.00 96.44 89 ARG A C 1
ATOM 703 O O . ARG A 1 89 ? -2.935 4.692 0.663 1.00 96.44 89 ARG A O 1
ATOM 710 N N . SER A 1 90 ? -2.363 6.423 -0.641 1.00 95.06 90 SER A N 1
ATOM 711 C CA . SER A 1 90 ? -1.109 6.709 0.070 1.00 95.06 90 SER A CA 1
ATOM 712 C C . SER A 1 90 ? -1.346 7.092 1.531 1.00 95.06 90 SER A C 1
ATOM 714 O O . SER A 1 90 ? -0.640 6.628 2.421 1.00 95.06 90 SER A O 1
ATOM 716 N N . SER A 1 91 ? -2.353 7.927 1.800 1.00 94.06 91 SER A N 1
ATOM 717 C CA . SER A 1 91 ? -2.707 8.304 3.171 1.00 94.06 91 SER A CA 1
ATOM 718 C C . SER A 1 91 ? -3.272 7.117 3.957 1.00 94.06 91 SER A C 1
ATOM 720 O O . SER A 1 91 ? -2.914 6.911 5.116 1.00 94.06 91 SER A O 1
ATOM 722 N N . LEU A 1 92 ? -4.134 6.313 3.333 1.00 95.50 92 LEU A N 1
ATOM 723 C CA . LEU A 1 92 ? -4.750 5.160 3.980 1.00 95.50 92 LEU A CA 1
ATOM 724 C C . LEU A 1 92 ? -3.725 4.062 4.294 1.00 95.50 92 LEU A C 1
ATOM 726 O O . LEU A 1 92 ? -3.707 3.567 5.418 1.00 95.50 92 LEU A O 1
ATOM 730 N N . SER A 1 93 ? -2.839 3.727 3.350 1.00 96.56 93 SER A N 1
ATOM 731 C CA . SER A 1 93 ? -1.780 2.734 3.564 1.00 96.56 93 SER A CA 1
ATOM 732 C C . SER A 1 93 ? -0.823 3.160 4.676 1.00 96.56 93 SER A C 1
ATOM 734 O O . SER A 1 93 ? -0.451 2.328 5.498 1.00 96.56 93 SER A O 1
ATOM 736 N N . LEU A 1 94 ? -0.488 4.452 4.772 1.00 94.81 94 LEU A N 1
ATOM 737 C CA . LEU A 1 94 ? 0.328 4.971 5.869 1.00 94.81 94 LEU A CA 1
ATOM 738 C C . LEU A 1 94 ? -0.345 4.764 7.230 1.00 94.81 94 LEU A C 1
ATOM 740 O O . LEU A 1 94 ? 0.303 4.286 8.156 1.00 94.81 94 LEU A O 1
ATOM 744 N N . ASN A 1 95 ? -1.639 5.079 7.357 1.00 94.56 95 ASN A N 1
ATOM 745 C CA . ASN A 1 95 ? -2.373 4.815 8.599 1.00 94.56 95 ASN A CA 1
ATOM 746 C C . ASN A 1 95 ? -2.369 3.316 8.939 1.00 94.56 95 ASN A C 1
ATOM 748 O O . ASN A 1 95 ? -2.094 2.946 10.075 1.00 94.56 95 ASN A O 1
ATOM 752 N N . MET A 1 96 ? -2.591 2.451 7.948 1.00 96.19 96 MET A N 1
ATOM 753 C CA . MET A 1 96 ? -2.626 0.993 8.124 1.00 96.19 96 MET A CA 1
ATOM 754 C C . MET A 1 96 ? -1.267 0.370 8.467 1.00 96.19 96 MET A C 1
ATOM 756 O O . MET A 1 96 ? -1.227 -0.679 9.098 1.00 96.19 96 MET A O 1
ATOM 760 N N . LEU A 1 97 ? -0.154 1.005 8.092 1.00 95.56 97 LEU A N 1
ATOM 761 C CA . LEU A 1 97 ? 1.183 0.602 8.543 1.00 95.56 97 LEU A CA 1
ATOM 762 C C . LEU A 1 97 ? 1.449 0.995 10.003 1.00 95.56 97 LEU A C 1
ATOM 764 O O . LEU A 1 97 ? 2.254 0.356 10.676 1.00 95.56 97 LEU A O 1
ATOM 768 N N . MET A 1 98 ? 0.802 2.059 10.480 1.00 93.94 98 MET A N 1
ATOM 769 C CA . MET A 1 98 ? 1.026 2.630 11.811 1.00 93.94 98 MET A CA 1
ATOM 770 C C . MET A 1 98 ? 0.040 2.117 12.866 1.00 93.94 98 MET A C 1
ATOM 772 O O . MET A 1 98 ? 0.311 2.232 14.061 1.00 93.94 98 MET A O 1
ATOM 776 N N . MET A 1 99 ? -1.100 1.576 12.442 1.00 93.81 99 MET A N 1
ATOM 777 C CA . MET A 1 99 ? -2.174 1.097 13.309 1.00 93.81 99 MET A CA 1
ATOM 778 C C . MET A 1 99 ? -2.285 -0.423 13.234 1.00 93.81 99 MET A C 1
ATOM 780 O O . MET A 1 99 ? -2.122 -1.012 12.169 1.00 93.81 99 MET A O 1
ATOM 784 N N . SER A 1 100 ? -2.595 -1.073 14.358 1.00 94.81 100 SER A N 1
ATOM 785 C CA . SER A 1 100 ? -2.907 -2.503 14.338 1.00 94.81 100 SER A CA 1
ATOM 786 C C . SER A 1 100 ? -4.258 -2.747 13.662 1.00 94.81 100 SER A C 1
ATOM 788 O O . SER A 1 100 ? -5.083 -1.836 13.565 1.00 94.81 100 SER A O 1
ATOM 790 N N . VAL A 1 101 ? -4.500 -3.968 13.185 1.00 95.56 101 VAL A N 1
ATOM 791 C CA . VAL A 1 101 ? -5.756 -4.336 12.504 1.00 95.56 101 VAL A CA 1
ATOM 792 C C . VAL A 1 101 ? -6.965 -4.225 13.443 1.00 95.56 101 VAL A C 1
ATOM 794 O O . VAL A 1 101 ? -8.061 -3.877 13.013 1.00 95.56 101 VAL A O 1
ATOM 797 N N . GLU A 1 102 ? -6.771 -4.450 14.739 1.00 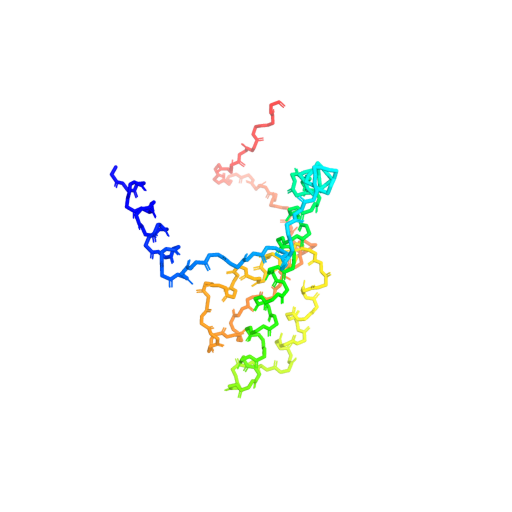95.62 102 GLU A N 1
ATOM 798 C CA . GLU A 1 102 ? -7.812 -4.347 15.766 1.00 95.62 102 GLU A CA 1
ATOM 799 C C . GLU A 1 102 ? -8.346 -2.917 15.919 1.00 95.62 102 GLU A C 1
ATOM 801 O O . GLU A 1 102 ? -9.498 -2.730 16.306 1.00 95.62 102 GLU A O 1
ATOM 806 N N . ALA A 1 103 ? -7.538 -1.917 15.558 1.00 94.06 103 ALA A N 1
ATOM 807 C CA . ALA A 1 103 ? -7.908 -0.507 15.564 1.00 94.06 103 ALA A CA 1
ATOM 808 C C . ALA A 1 103 ? -8.511 -0.034 14.223 1.00 94.06 103 ALA A C 1
ATOM 810 O O . ALA A 1 103 ? -8.629 1.168 13.993 1.00 94.06 103 ALA A O 1
ATOM 811 N N . ALA A 1 104 ? -8.908 -0.940 13.319 1.00 93.75 104 ALA A N 1
ATOM 812 C CA . ALA A 1 104 ? -9.384 -0.579 11.977 1.00 93.75 104 ALA A CA 1
ATOM 813 C C . ALA A 1 104 ? -10.571 0.403 11.974 1.00 93.75 104 ALA A C 1
ATOM 815 O O . ALA A 1 104 ? -10.643 1.276 11.110 1.00 93.75 104 ALA A O 1
ATOM 816 N N . ASN A 1 105 ? -11.484 0.302 12.946 1.00 92.88 105 ASN A N 1
ATOM 817 C CA . ASN A 1 105 ? -12.611 1.234 13.096 1.00 92.88 105 ASN A CA 1
ATOM 818 C C . ASN A 1 105 ? -12.205 2.647 13.555 1.00 92.88 105 ASN A C 1
ATOM 820 O O . ASN A 1 105 ? -13.018 3.566 13.479 1.00 92.88 105 ASN A O 1
ATOM 824 N N . GLU A 1 106 ? -10.979 2.829 14.038 1.00 92.62 106 GLU A N 1
ATOM 825 C CA . GLU A 1 106 ? -10.459 4.117 14.505 1.00 92.62 106 GLU A CA 1
ATOM 826 C C . GLU A 1 106 ? -9.732 4.886 13.396 1.00 92.62 106 GLU A C 1
ATOM 828 O O . GLU A 1 106 ? -9.380 6.052 13.589 1.00 92.62 106 GLU A O 1
ATOM 833 N N . ILE A 1 107 ? -9.515 4.262 12.230 1.00 90.25 107 ILE A N 1
ATOM 834 C CA . ILE A 1 107 ? -8.876 4.924 11.093 1.00 90.25 107 ILE A CA 1
ATOM 835 C C . ILE A 1 107 ? -9.764 6.096 10.655 1.00 90.25 107 ILE A C 1
ATOM 837 O O . ILE A 1 107 ? -10.917 5.887 10.260 1.00 90.25 107 ILE A O 1
ATOM 841 N N . PRO A 1 108 ? -9.246 7.337 10.687 1.00 83.06 108 PRO A N 1
ATOM 842 C CA . PRO A 1 108 ? -10.037 8.492 10.318 1.00 83.06 108 PRO A CA 1
ATOM 843 C C . PRO A 1 108 ? -10.364 8.426 8.820 1.00 83.06 108 PRO A C 1
ATOM 845 O O . PRO A 1 108 ? -9.450 8.272 8.001 1.00 83.06 108 PRO A O 1
ATOM 848 N N . PRO A 1 109 ? -11.640 8.581 8.426 1.00 74.69 109 PRO A N 1
ATOM 849 C CA . PRO A 1 109 ? -11.969 8.765 7.023 1.00 74.69 109 PRO A CA 1
ATOM 850 C C . PRO A 1 109 ? -11.327 10.064 6.529 1.00 74.69 109 PRO A C 1
ATOM 852 O O . PRO A 1 109 ? -11.235 11.037 7.282 1.00 74.69 109 PRO A O 1
ATOM 855 N N . GLN A 1 110 ? -10.888 10.095 5.269 1.00 69.81 110 GLN A N 1
ATOM 856 C CA . GLN A 1 110 ? -10.279 11.291 4.685 1.00 69.81 110 GLN A CA 1
ATOM 857 C C . GLN A 1 110 ? -11.185 12.514 4.897 1.00 69.81 110 GLN A C 1
ATOM 859 O O . GLN A 1 110 ? -12.314 12.562 4.402 1.00 69.81 110 GLN A O 1
ATOM 864 N N . SER A 1 111 ? -10.686 13.498 5.646 1.00 58.72 111 SER A N 1
ATOM 865 C CA . SER A 1 111 ? -11.357 14.782 5.827 1.00 58.72 111 SER A CA 1
ATOM 866 C C . SER A 1 111 ? -11.474 15.465 4.472 1.00 58.72 111 SER A C 1
ATOM 868 O O . SER A 1 111 ? -10.457 15.704 3.823 1.00 58.72 111 SER A O 1
ATOM 870 N N . ASP A 1 112 ? -12.694 15.793 4.048 1.00 57.62 112 ASP A N 1
ATOM 871 C CA . ASP A 1 112 ? -12.906 16.581 2.839 1.00 57.62 112 ASP A CA 1
ATOM 872 C C . ASP A 1 112 ? -12.260 17.970 3.029 1.00 57.62 112 ASP A C 1
ATOM 874 O O . ASP A 1 112 ? -12.707 18.738 3.895 1.00 57.62 112 ASP A O 1
ATOM 878 N N . PRO A 1 113 ? -11.210 18.331 2.264 1.00 54.47 113 PRO A N 1
ATOM 879 C CA . PRO A 1 113 ? -10.610 19.655 2.363 1.00 54.47 113 PRO A CA 1
ATOM 880 C C . PRO A 1 113 ? -11.607 20.767 2.008 1.00 54.47 113 PRO A C 1
ATOM 882 O O . PRO A 1 113 ? -11.402 21.907 2.426 1.00 54.47 113 PRO A O 1
ATOM 885 N N . ALA A 1 114 ? -12.721 20.462 1.328 1.00 53.34 114 ALA A N 1
ATOM 886 C CA . ALA A 1 114 ? -13.795 21.423 1.074 1.00 53.34 114 ALA A CA 1
ATOM 887 C C . ALA A 1 114 ? -14.487 21.926 2.360 1.00 53.34 114 ALA A C 1
ATOM 889 O O . ALA A 1 114 ? -15.120 22.983 2.345 1.00 53.34 114 ALA A O 1
ATOM 890 N N . GLY A 1 115 ? -14.347 21.214 3.486 1.00 53.78 115 GLY A N 1
ATOM 891 C CA . GLY A 1 115 ? -14.853 21.637 4.796 1.00 53.78 115 GLY A CA 1
ATOM 892 C C . GLY A 1 115 ? -13.921 22.582 5.565 1.00 53.78 115 GLY A C 1
ATOM 893 O O . GLY A 1 115 ? -14.336 23.179 6.564 1.00 53.78 115 GLY A O 1
ATOM 894 N N . LEU A 1 116 ? -12.669 22.742 5.124 1.00 60.97 116 LEU A N 1
ATOM 895 C CA . LEU A 1 116 ? -11.686 23.583 5.802 1.00 60.97 116 LEU A CA 1
ATOM 896 C C . LEU A 1 116 ? -11.969 25.059 5.505 1.00 60.97 116 LEU A C 1
ATOM 898 O O . LEU A 1 116 ? -11.742 25.566 4.408 1.00 60.97 116 LEU A O 1
ATOM 902 N N . LYS A 1 117 ? -12.462 25.786 6.512 1.00 63.25 117 LYS A N 1
ATOM 903 C CA . LYS A 1 117 ? -12.614 27.241 6.420 1.00 63.25 117 LYS A CA 1
ATOM 904 C C . LYS A 1 117 ? -11.260 27.908 6.616 1.00 63.25 117 LYS A C 1
ATOM 906 O O . LYS A 1 117 ? -10.601 27.689 7.630 1.00 63.25 117 LYS A O 1
ATOM 911 N N . ALA A 1 118 ? -10.891 28.782 5.682 1.00 70.00 118 ALA A N 1
ATOM 912 C CA . ALA A 1 118 ? -9.743 29.661 5.849 1.00 70.00 118 ALA A CA 1
ATOM 913 C C . ALA A 1 118 ? -9.883 30.454 7.159 1.00 70.00 118 ALA A C 1
ATOM 915 O O . ALA A 1 118 ? -10.874 31.164 7.365 1.00 70.00 118 ALA A O 1
ATOM 916 N N . LEU A 1 119 ? -8.892 30.321 8.042 1.00 65.00 119 LEU A N 1
ATOM 917 C CA . LEU A 1 119 ? -8.829 31.091 9.277 1.00 65.00 119 LEU A CA 1
ATOM 918 C C . LEU A 1 119 ? -8.686 32.569 8.907 1.00 65.00 119 LEU A C 1
ATOM 920 O O . LEU A 1 119 ? -7.701 32.973 8.292 1.00 65.00 119 LEU A O 1
ATOM 924 N N . ARG A 1 120 ? -9.688 33.379 9.257 1.00 69.31 120 ARG A N 1
ATOM 925 C CA . ARG A 1 120 ? -9.602 34.836 9.144 1.00 69.31 120 ARG A CA 1
ATOM 926 C C . ARG A 1 120 ? -9.091 35.369 10.480 1.00 69.31 120 ARG A C 1
ATOM 928 O O . ARG A 1 120 ? -9.839 35.279 11.455 1.00 69.31 120 ARG A O 1
ATOM 935 N N . PRO A 1 121 ? -7.851 35.876 10.561 1.00 71.00 121 PRO A N 1
ATOM 936 C CA . PRO A 1 121 ? -7.340 36.421 11.809 1.00 71.00 121 PRO A CA 1
ATOM 937 C C . PRO A 1 121 ? -8.209 37.598 12.259 1.00 71.00 121 PRO A C 1
ATOM 939 O O . PRO A 1 121 ? -8.544 38.4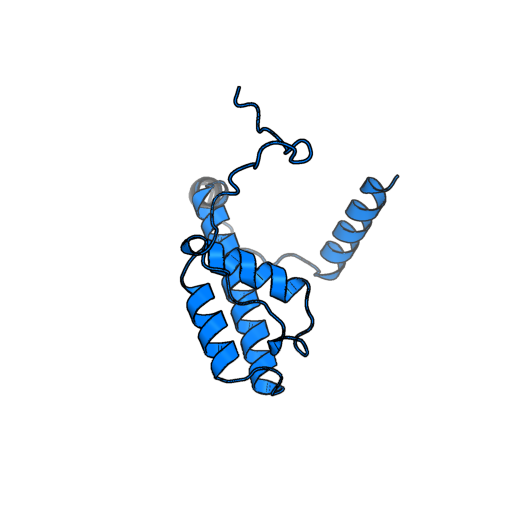89 11.477 1.00 71.00 121 PRO A O 1
ATOM 942 N N . VAL A 1 122 ? -8.597 37.574 13.530 1.00 74.62 122 VAL A N 1
ATOM 943 C CA . VAL A 1 122 ? -9.383 38.623 14.190 1.00 74.62 122 VAL A CA 1
ATOM 944 C C . VAL A 1 122 ? -8.403 39.656 14.775 1.00 74.62 122 VAL A C 1
ATOM 946 O O . VAL A 1 122 ? -7.298 39.270 15.176 1.00 74.62 122 VAL A O 1
ATOM 949 N N . PRO A 1 123 ? -8.733 40.957 14.851 1.00 70.62 123 PRO A N 1
ATOM 950 C CA . PRO A 1 123 ? -7.859 41.926 15.514 1.00 70.62 123 PRO A CA 1
ATOM 951 C C . PRO A 1 123 ? -7.524 41.486 16.951 1.00 70.62 123 PRO A C 1
ATOM 953 O O . PRO A 1 123 ? -8.428 41.259 17.750 1.00 70.62 123 PRO A O 1
ATOM 956 N N . GLY A 1 124 ? -6.229 41.330 17.262 1.00 72.50 124 GLY A N 1
ATOM 957 C CA . GLY A 1 124 ? -5.741 40.822 18.557 1.00 72.50 124 GLY A CA 1
ATOM 958 C C . GLY A 1 124 ? -5.386 39.327 18.601 1.00 72.50 124 GLY A C 1
ATOM 959 O O . GLY A 1 124 ? -5.019 38.829 19.662 1.00 72.50 124 GLY A O 1
ATOM 960 N N . SER A 1 125 ? -5.470 38.608 17.476 1.00 71.88 125 SER A N 1
ATOM 961 C CA . SER A 1 125 ? -5.038 37.202 17.398 1.00 71.88 125 SER A CA 1
ATOM 962 C C . SER A 1 125 ? -3.523 37.052 17.634 1.00 71.88 125 SER A C 1
ATOM 964 O O . SER A 1 125 ? -2.761 37.924 17.206 1.00 71.88 125 SER A O 1
ATOM 966 N N . PRO A 1 126 ? -3.060 35.943 18.247 1.00 69.19 126 PRO A N 1
ATOM 967 C CA . PRO A 1 126 ? -1.640 35.596 18.305 1.00 69.19 126 PRO A CA 1
ATOM 968 C C . PRO A 1 126 ? -1.012 35.529 16.900 1.00 69.19 126 PRO A C 1
ATOM 970 O O . PRO A 1 126 ? -1.723 35.250 15.933 1.00 69.19 126 PRO A O 1
ATOM 973 N N . PRO A 1 127 ? 0.308 35.753 16.758 1.00 70.19 127 PRO A N 1
ATOM 974 C CA . PRO A 1 127 ? 0.971 35.711 15.459 1.00 70.19 127 PRO A CA 1
ATOM 975 C C . PRO A 1 127 ? 0.785 34.341 14.797 1.00 70.19 127 PRO A C 1
ATOM 977 O O . PRO A 1 127 ? 1.161 33.308 15.350 1.00 70.19 127 PRO A O 1
ATOM 980 N N . HIS A 1 128 ? 0.196 34.339 13.602 1.00 66.00 128 HIS A N 1
ATOM 981 C CA . HIS A 1 128 ? 0.038 33.142 12.783 1.00 66.00 128 HIS A CA 1
ATOM 982 C C . HIS A 1 128 ? 1.247 32.963 11.859 1.00 66.00 128 HIS A C 1
ATOM 984 O O . HIS A 1 128 ? 1.859 33.939 11.426 1.00 66.00 128 HIS A O 1
ATOM 990 N N . MET A 1 129 ? 1.587 31.707 11.559 1.00 66.75 129 MET A N 1
ATOM 991 C CA . MET A 1 129 ? 2.696 31.357 10.671 1.00 66.75 129 MET A CA 1
ATOM 992 C C . MET A 1 129 ? 2.400 31.885 9.258 1.00 66.75 129 MET A C 1
ATOM 994 O O . MET A 1 129 ? 1.429 31.469 8.629 1.00 66.75 129 MET A O 1
ATOM 998 N N . VAL A 1 130 ? 3.209 32.829 8.776 1.00 59.53 130 VAL A N 1
ATOM 999 C CA . VAL A 1 130 ? 3.109 33.367 7.414 1.00 59.53 130 VAL A CA 1
ATOM 1000 C C . VAL A 1 130 ? 4.073 32.580 6.539 1.00 59.53 130 VAL A C 1
ATOM 1002 O O . VAL A 1 130 ? 5.278 32.583 6.789 1.00 59.53 130 VAL A O 1
ATOM 1005 N N . ILE A 1 131 ? 3.551 31.893 5.523 1.00 60.00 131 ILE A N 1
ATOM 1006 C CA . ILE A 1 131 ? 4.397 31.272 4.503 1.00 60.00 131 ILE A CA 1
ATOM 1007 C C . ILE A 1 131 ? 4.961 32.406 3.649 1.00 60.00 131 ILE A C 1
ATOM 1009 O O . ILE A 1 131 ? 4.216 33.093 2.951 1.00 60.00 131 ILE A O 1
ATOM 1013 N N . VAL A 1 132 ? 6.271 32.628 3.734 1.00 54.56 132 VAL A N 1
ATOM 1014 C CA . VAL A 1 132 ? 6.977 33.557 2.851 1.00 54.56 132 VAL A CA 1
ATOM 1015 C C . VAL A 1 132 ? 7.224 32.820 1.538 1.00 54.56 132 VAL A C 1
ATOM 1017 O O . VAL A 1 132 ? 8.004 31.873 1.497 1.00 54.56 132 VAL A O 1
ATOM 1020 N N . SER A 1 133 ? 6.516 33.209 0.483 1.00 52.12 133 SER A N 1
ATOM 1021 C CA . SER A 1 133 ? 6.780 32.735 -0.876 1.00 52.12 133 SER A CA 1
ATOM 1022 C C . SER A 1 133 ? 7.993 33.469 -1.451 1.00 52.12 133 SER A C 1
ATOM 1024 O O . SER A 1 133 ? 7.981 34.702 -1.499 1.00 52.12 133 SER A O 1
ATOM 1026 N N . SER A 1 134 ? 9.015 32.703 -1.844 1.00 47.84 134 SER A N 1
ATOM 1027 C CA . SER A 1 134 ? 10.203 33.156 -2.584 1.00 47.84 134 SER A CA 1
ATOM 1028 C C . SER A 1 134 ? 9.881 33.581 -4.012 1.00 47.84 134 SER A C 1
ATOM 1030 O O . SER A 1 134 ? 8.990 32.944 -4.619 1.00 47.84 134 SER A O 1
#

pLDDT: mean 85.41, std 13.43, range [47.84, 98.38]

Sequence (134 aa):
MKQLQLDEVVQRIEHAFGEELPITDQPLSEADSEILQRVLQNSAYHSFLQDQINRQIIRDYLVNAVMLGCISDESFSALSRQAVSCEGRSSLSLNMLMMSVEAANEIPPQSDPAGLKALRPVPGSPPHMVIVSS

Solvent-accessible surface area (backbone atoms only — not comparable to full-atom values): 8259 Å² total; per-residue (Å²): 121,73,64,68,55,50,54,52,51,50,53,54,52,56,62,70,72,54,81,81,78,73,97,55,101,59,88,72,52,72,70,53,46,55,54,47,52,60,48,70,71,29,68,68,48,51,53,50,52,53,51,52,52,25,49,50,49,44,50,56,46,51,51,50,12,54,75,71,65,29,42,51,75,68,53,51,52,47,51,55,60,37,50,73,43,74,67,39,23,52,55,48,25,53,51,58,75,76,44,61,50,76,49,48,64,69,59,76,65,80,76,63,71,89,73,64,73,80,84,74,85,54,98,88,58,77,93,70,93,74,85,81,81,132

Radius of gyration: 21.71 Å; Cα contacts (8 Å, |Δi|>4): 62; chains: 1; bounding box: 44×59×44 Å